Protein AF-A0A816HW05-F1 (afdb_monomer)

Secondary structure (DSSP, 8-state):
-HHHHHHHHHHHHHHHHHHHHHTT----HHHHHHHHHHHHHHHHHHHTT-------SS-GGGHHHIIIIIHHHHHHHHHHHHHHHHHHHHHS-HHHHHHHHHHHHHHHHHHHHHHS-HHHHHHHHHH-

Solvent-accessible surface area (backbone atoms only — not comparable to full-atom values): 7352 Å² total; per-residue (Å²): 115,68,65,62,56,52,48,51,52,51,37,51,52,44,52,51,45,52,53,39,40,76,72,72,42,94,63,71,59,66,58,47,28,52,52,50,51,48,33,37,51,56,19,47,70,69,47,79,81,64,86,85,75,96,72,86,88,69,69,72,30,49,50,48,30,39,69,60,39,51,50,57,48,50,55,50,53,51,52,50,53,53,50,52,51,54,61,46,55,76,80,45,54,71,70,58,47,55,58,49,51,55,50,52,52,54,52,50,52,53,51,39,70,70,44,49,59,77,71,50,53,61,52,48,68,74,72,109

Mean predicted aligned error: 8.17 Å

Structure (mmCIF, N/CA/C/O backbone):
data_AF-A0A816HW05-F1
#
_entry.id   AF-A0A816HW05-F1
#
loop_
_atom_site.group_PDB
_atom_site.id
_atom_site.type_symbol
_atom_site.label_atom_id
_atom_site.label_alt_id
_atom_site.label_comp_id
_atom_site.label_asym_id
_atom_site.label_entity_id
_atom_site.label_seq_id
_atom_site.pdbx_PDB_ins_code
_atom_site.Cartn_x
_atom_site.Cartn_y
_atom_site.Cartn_z
_atom_site.occupancy
_atom_site.B_iso_or_equiv
_atom_site.auth_seq_id
_atom_site.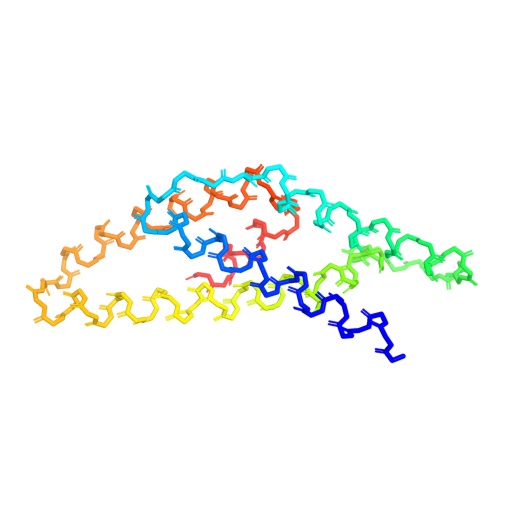auth_comp_id
_atom_site.auth_asym_id
_atom_site.auth_atom_id
_atom_site.pdbx_PDB_model_num
ATOM 1 N N . LYS A 1 1 ? 3.333 -7.225 -26.358 1.00 55.88 1 LYS A N 1
ATOM 2 C CA . LYS A 1 1 ? 2.219 -7.805 -25.563 1.00 55.88 1 LYS A CA 1
ATOM 3 C C . LYS A 1 1 ? 2.742 -8.579 -24.349 1.00 55.88 1 LYS A C 1
ATOM 5 O O . LYS A 1 1 ? 2.205 -8.378 -23.270 1.00 55.88 1 LYS A O 1
ATOM 10 N N . ASP A 1 2 ? 3.838 -9.330 -24.479 1.00 72.88 2 ASP A N 1
ATOM 11 C CA . ASP A 1 2 ? 4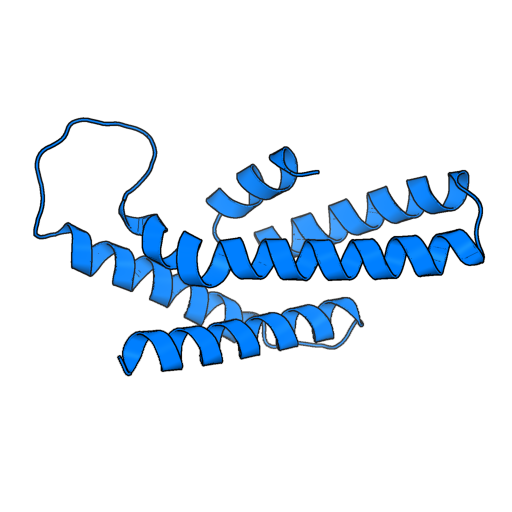.389 -10.149 -23.381 1.00 72.88 2 ASP A CA 1
ATOM 12 C C . ASP A 1 2 ? 4.979 -9.359 -22.207 1.00 72.88 2 ASP A C 1
ATOM 14 O O . ASP A 1 2 ? 4.840 -9.780 -21.062 1.00 72.88 2 ASP A O 1
ATOM 18 N N . PHE A 1 3 ? 5.596 -8.200 -22.465 1.00 73.88 3 PHE A N 1
ATOM 19 C CA . PHE A 1 3 ? 6.145 -7.347 -21.403 1.00 73.88 3 PHE A CA 1
ATOM 20 C C . PHE A 1 3 ? 5.060 -6.867 -20.428 1.00 73.88 3 PHE A C 1
ATOM 22 O O . PHE A 1 3 ? 5.207 -7.036 -19.227 1.00 73.88 3 PHE A O 1
ATOM 29 N N . ILE A 1 4 ? 3.940 -6.350 -20.947 1.00 77.81 4 ILE A N 1
ATOM 30 C CA . ILE A 1 4 ? 2.811 -5.846 -20.143 1.00 77.81 4 ILE A CA 1
ATOM 31 C C . ILE A 1 4 ? 2.214 -6.967 -19.288 1.00 77.81 4 ILE A C 1
ATOM 33 O O . ILE A 1 4 ? 1.951 -6.778 -18.105 1.00 77.81 4 ILE A O 1
ATOM 37 N N . TYR A 1 5 ? 2.037 -8.155 -19.872 1.00 80.25 5 TYR A N 1
ATOM 38 C CA . TYR A 1 5 ? 1.522 -9.310 -19.141 1.00 80.25 5 TYR A CA 1
ATOM 39 C C . TYR A 1 5 ? 2.454 -9.712 -17.989 1.00 80.25 5 TYR A C 1
ATOM 41 O O . TYR A 1 5 ? 1.997 -9.888 -16.863 1.00 80.25 5 TYR A O 1
ATOM 49 N N . LYS A 1 6 ? 3.765 -9.800 -18.248 1.00 82.31 6 LYS A N 1
ATOM 50 C CA . LYS A 1 6 ? 4.765 -10.123 -17.221 1.00 82.31 6 LYS A CA 1
ATOM 51 C C . LYS A 1 6 ? 4.861 -9.038 -16.150 1.00 82.31 6 LYS A C 1
ATOM 53 O O . LYS A 1 6 ? 4.892 -9.378 -14.974 1.00 82.31 6 LYS A O 1
ATOM 58 N N . ALA A 1 7 ? 4.849 -7.763 -16.539 1.00 81.75 7 ALA A N 1
ATOM 59 C CA . ALA A 1 7 ? 4.857 -6.642 -15.607 1.00 81.75 7 ALA A CA 1
ATOM 60 C C . ALA A 1 7 ? 3.654 -6.713 -14.660 1.00 81.75 7 ALA A C 1
ATOM 62 O O . ALA A 1 7 ? 3.839 -6.676 -13.452 1.00 81.75 7 ALA A O 1
ATOM 63 N N . ASN A 1 8 ? 2.450 -6.944 -15.184 1.00 85.81 8 ASN A N 1
ATOM 64 C CA . ASN A 1 8 ? 1.257 -7.088 -14.352 1.00 85.81 8 ASN A CA 1
ATOM 65 C C . ASN A 1 8 ? 1.356 -8.275 -13.381 1.00 85.81 8 ASN A C 1
ATOM 67 O O . ASN A 1 8 ? 0.976 -8.138 -12.225 1.00 85.81 8 ASN A O 1
ATOM 71 N N . GLN A 1 9 ? 1.884 -9.426 -13.811 1.00 88.50 9 GLN A N 1
ATOM 72 C CA . GLN A 1 9 ? 2.073 -10.584 -12.923 1.00 88.50 9 GLN A CA 1
ATOM 73 C C . GLN A 1 9 ? 3.072 -10.295 -11.794 1.00 88.50 9 GLN A C 1
ATOM 75 O O . GLN A 1 9 ? 2.834 -10.664 -10.642 1.00 88.50 9 GLN A O 1
ATOM 80 N N . VAL A 1 10 ? 4.173 -9.610 -12.109 1.00 88.81 10 VAL A N 1
ATOM 81 C CA . VAL A 1 10 ? 5.185 -9.227 -11.119 1.00 88.81 10 VAL A CA 1
ATOM 82 C C . VAL A 1 10 ? 4.603 -8.223 -10.125 1.00 88.81 10 VAL A C 1
ATOM 84 O O . VAL A 1 10 ? 4.697 -8.461 -8.922 1.00 88.81 10 VAL A O 1
ATOM 87 N N . THR A 1 11 ? 3.915 -7.178 -10.597 1.00 89.38 11 THR A N 1
ATOM 88 C CA . THR A 1 11 ? 3.211 -6.228 -9.725 1.00 89.38 11 THR A CA 1
ATOM 89 C C . THR A 1 11 ? 2.211 -6.941 -8.824 1.00 89.38 11 THR A C 1
ATOM 91 O O . THR A 1 11 ? 2.241 -6.736 -7.617 1.00 89.38 11 THR A O 1
ATOM 94 N N . LEU A 1 12 ? 1.365 -7.823 -9.366 1.00 89.44 12 LEU A N 1
ATOM 95 C CA . LEU A 1 12 ? 0.395 -8.584 -8.570 1.00 89.44 12 LEU A CA 1
ATOM 96 C C . LEU A 1 12 ? 1.074 -9.409 -7.470 1.00 89.44 12 LEU A C 1
ATOM 98 O O . LEU A 1 12 ? 0.606 -9.408 -6.334 1.00 89.44 12 LEU A O 1
ATOM 102 N N . THR A 1 13 ? 2.197 -10.057 -7.783 1.00 89.62 13 THR A N 1
ATOM 103 C CA . THR A 1 13 ? 2.981 -10.817 -6.798 1.00 89.62 13 THR A CA 1
ATOM 104 C C . THR A 1 13 ? 3.537 -9.898 -5.705 1.00 89.62 13 THR A C 1
ATOM 106 O O . THR A 1 13 ? 3.474 -10.232 -4.524 1.00 89.62 13 THR A O 1
ATOM 109 N N . CYS A 1 14 ? 4.036 -8.710 -6.065 1.00 89.88 14 CYS A N 1
ATOM 110 C CA . CYS A 1 14 ? 4.466 -7.712 -5.085 1.00 89.88 14 CYS A CA 1
ATOM 111 C C . CYS A 1 14 ? 3.309 -7.254 -4.190 1.00 89.88 14 CYS A C 1
ATOM 113 O O . CYS A 1 14 ? 3.478 -7.214 -2.978 1.00 89.88 14 CYS A O 1
ATOM 115 N N . LEU A 1 15 ? 2.131 -6.970 -4.751 1.00 89.50 15 LEU A N 1
ATOM 116 C CA . LEU A 1 15 ? 0.953 -6.568 -3.974 1.00 89.50 15 LEU A CA 1
ATOM 117 C C . LEU A 1 15 ? 0.502 -7.665 -2.999 1.00 89.50 15 LEU A C 1
ATOM 119 O O . LEU A 1 15 ? 0.129 -7.368 -1.868 1.00 89.50 15 LEU A O 1
ATOM 123 N N . GLN A 1 16 ? 0.589 -8.937 -3.398 1.00 89.62 16 GLN A N 1
ATOM 124 C CA . GLN A 1 16 ? 0.309 -10.066 -2.507 1.00 89.62 16 GLN A CA 1
ATOM 125 C C . GLN A 1 16 ? 1.289 -10.139 -1.332 1.00 89.62 16 GLN A C 1
ATOM 127 O O . GLN A 1 16 ? 0.863 -10.387 -0.208 1.00 89.62 16 GLN A O 1
ATOM 132 N N . LEU A 1 17 ? 2.580 -9.887 -1.570 1.00 88.94 17 LEU A N 1
ATOM 133 C CA . LEU A 1 17 ? 3.572 -9.807 -0.495 1.00 88.94 17 LEU A CA 1
ATOM 134 C C . LEU A 1 17 ? 3.269 -8.632 0.444 1.00 88.94 17 LEU A C 1
ATOM 136 O O . LEU A 1 17 ? 3.318 -8.790 1.655 1.00 88.94 17 LEU A O 1
ATOM 140 N N . ILE A 1 18 ? 2.884 -7.473 -0.084 1.00 88.81 18 ILE A N 1
ATOM 141 C CA . ILE A 1 18 ? 2.503 -6.317 0.745 1.00 88.81 18 ILE A CA 1
ATOM 142 C C . ILE A 1 18 ? 1.285 -6.650 1.625 1.00 88.81 18 ILE A C 1
ATOM 144 O O . ILE A 1 18 ? 1.268 -6.322 2.808 1.00 88.81 18 ILE A O 1
ATOM 148 N N . ASN A 1 19 ? 0.299 -7.375 1.092 1.00 86.94 19 ASN A N 1
ATOM 149 C CA . ASN A 1 19 ? -0.850 -7.839 1.873 1.00 86.94 19 ASN A CA 1
ATOM 150 C C . ASN A 1 19 ? -0.462 -8.831 2.981 1.00 86.94 19 ASN A C 1
ATOM 152 O O . ASN A 1 19 ? -1.010 -8.788 4.079 1.00 86.94 19 ASN A O 1
ATOM 156 N N . ALA A 1 20 ? 0.479 -9.731 2.697 1.00 87.25 20 ALA A N 1
ATOM 157 C CA . ALA A 1 20 ? 1.022 -10.640 3.700 1.00 87.25 20 ALA A CA 1
ATOM 158 C C . ALA A 1 20 ? 1.702 -9.854 4.838 1.00 87.25 20 ALA A C 1
ATOM 160 O O . ALA A 1 20 ? 1.466 -10.120 6.015 1.00 87.25 20 ALA A O 1
ATOM 161 N N . GLU A 1 21 ? 2.452 -8.800 4.507 1.00 86.44 21 GLU A N 1
ATOM 162 C CA . GLU A 1 21 ? 3.050 -7.899 5.499 1.00 86.44 21 GLU A CA 1
ATOM 163 C C . GLU A 1 21 ? 1.995 -7.155 6.333 1.00 86.44 21 GLU A C 1
ATOM 165 O O . GLU A 1 21 ? 2.169 -6.997 7.541 1.00 86.44 21 GLU A O 1
ATOM 170 N N . HIS A 1 22 ? 0.877 -6.731 5.731 1.00 83.44 22 HIS A N 1
ATOM 171 C CA . HIS A 1 22 ? -0.256 -6.134 6.459 1.00 83.44 22 HIS A CA 1
ATOM 172 C C . HIS A 1 22 ? -0.856 -7.095 7.498 1.00 83.44 22 HIS A C 1
ATOM 174 O O . HIS A 1 22 ? -1.359 -6.657 8.531 1.00 83.44 22 HIS A O 1
ATOM 180 N N . GLN A 1 23 ? -0.754 -8.404 7.263 1.00 84.56 23 GLN A N 1
ATOM 181 C CA . GLN A 1 23 ? -1.172 -9.457 8.194 1.00 84.56 23 GLN A CA 1
ATOM 182 C C . GLN A 1 23 ? -0.074 -9.848 9.199 1.00 84.56 23 GLN A C 1
ATOM 184 O O . GLN A 1 23 ? -0.235 -10.814 9.942 1.00 84.56 23 GLN A O 1
ATOM 189 N N . ASN A 1 24 ? 1.003 -9.059 9.290 1.00 83.06 24 ASN A N 1
ATOM 190 C CA . ASN A 1 24 ? 2.186 -9.299 10.123 1.00 83.06 24 ASN A CA 1
ATOM 191 C C . ASN A 1 24 ? 3.000 -10.542 9.718 1.00 83.06 24 ASN A C 1
ATOM 193 O O . ASN A 1 24 ? 3.727 -11.102 10.543 1.00 83.06 24 ASN A O 1
ATOM 197 N N . GLU A 1 25 ? 2.916 -10.980 8.459 1.00 87.69 25 GLU A N 1
ATOM 198 C CA . GLU A 1 25 ? 3.802 -12.022 7.941 1.00 87.69 25 GLU A CA 1
ATOM 199 C C . GLU A 1 25 ? 5.181 -11.447 7.584 1.00 87.69 25 GLU A C 1
ATOM 201 O O . GLU A 1 25 ? 5.314 -10.325 7.091 1.00 87.69 25 GLU A O 1
ATOM 206 N N . MET A 1 26 ? 6.238 -12.234 7.808 1.00 83.81 26 MET A N 1
ATOM 207 C CA . MET A 1 26 ? 7.583 -11.847 7.386 1.00 83.81 26 MET A CA 1
ATOM 208 C C . MET A 1 26 ? 7.731 -12.004 5.876 1.00 83.81 26 MET A C 1
ATOM 210 O O . MET A 1 26 ? 7.707 -13.118 5.353 1.00 83.81 26 MET A O 1
ATOM 214 N N . ILE A 1 27 ? 7.967 -10.890 5.187 1.00 87.38 27 ILE A N 1
ATOM 215 C CA . ILE A 1 27 ? 8.134 -10.870 3.735 1.00 87.38 27 ILE A CA 1
ATOM 216 C C . ILE A 1 27 ? 9.554 -10.510 3.313 1.00 87.38 27 ILE A C 1
ATOM 218 O O . ILE A 1 27 ? 10.305 -9.827 4.010 1.00 87.38 27 ILE A O 1
ATOM 222 N N . ASN A 1 28 ? 9.925 -10.943 2.109 1.00 84.19 28 ASN A N 1
ATOM 223 C CA . ASN A 1 28 ? 11.190 -10.548 1.511 1.00 84.19 28 ASN A CA 1
ATOM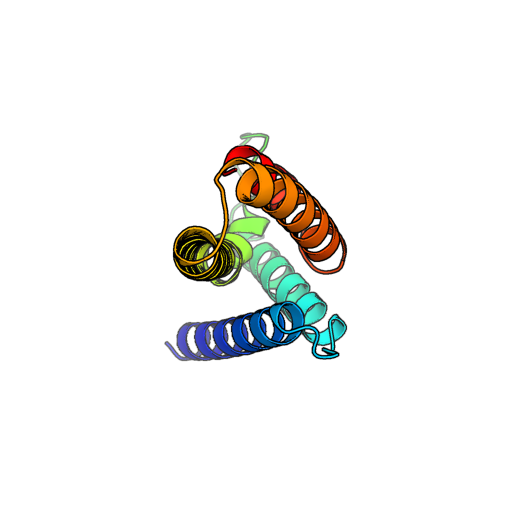 224 C C . ASN A 1 28 ? 11.062 -9.179 0.824 1.00 84.19 28 ASN A C 1
ATOM 226 O O . ASN A 1 28 ? 10.845 -9.090 -0.385 1.00 84.19 28 ASN A O 1
ATOM 230 N N . ILE A 1 29 ? 11.262 -8.107 1.595 1.00 85.50 29 ILE A N 1
ATOM 231 C CA . ILE A 1 29 ? 11.211 -6.720 1.100 1.00 85.50 29 ILE A CA 1
ATOM 232 C C . ILE A 1 29 ? 12.221 -6.431 -0.022 1.00 85.50 29 ILE A C 1
ATOM 234 O O . ILE A 1 29 ? 12.012 -5.529 -0.833 1.00 85.50 29 ILE A O 1
ATOM 238 N N . ARG A 1 30 ? 13.313 -7.209 -0.117 1.00 86.31 30 ARG A N 1
ATOM 239 C CA . ARG A 1 30 ? 14.331 -7.021 -1.165 1.00 86.31 30 ARG A CA 1
ATOM 240 C C . ARG A 1 30 ? 13.777 -7.332 -2.548 1.00 86.31 30 ARG A C 1
ATOM 242 O O . ARG A 1 30 ? 14.209 -6.717 -3.515 1.00 86.31 30 ARG A O 1
ATOM 249 N N . PHE A 1 31 ? 12.824 -8.259 -2.637 1.00 86.81 31 PHE A N 1
ATOM 250 C CA . PHE A 1 31 ? 12.175 -8.588 -3.900 1.00 86.81 31 PHE A CA 1
ATOM 251 C C . PHE A 1 31 ? 11.354 -7.406 -4.423 1.00 86.81 31 PHE A C 1
ATOM 253 O O . PHE A 1 31 ? 11.510 -7.017 -5.577 1.00 86.81 31 PHE A O 1
ATOM 260 N N . ILE A 1 32 ? 10.546 -6.786 -3.557 1.00 88.00 32 ILE A N 1
ATOM 261 C CA . ILE A 1 32 ? 9.738 -5.614 -3.919 1.00 88.00 32 ILE A CA 1
ATOM 262 C C . ILE A 1 32 ? 10.652 -4.467 -4.355 1.00 88.00 32 ILE A C 1
ATOM 264 O O . ILE A 1 32 ? 10.444 -3.883 -5.415 1.00 88.00 32 ILE A O 1
ATOM 268 N N . ARG A 1 33 ? 11.718 -4.206 -3.592 1.00 87.56 33 ARG A N 1
ATOM 269 C CA . ARG A 1 33 ? 12.696 -3.171 -3.930 1.00 87.56 33 ARG A CA 1
ATOM 270 C C . ARG A 1 33 ? 13.352 -3.397 -5.296 1.00 87.56 33 ARG A C 1
ATOM 272 O O . ARG A 1 33 ? 13.412 -2.464 -6.087 1.00 87.56 33 ARG A O 1
ATOM 279 N N . ALA A 1 34 ? 13.785 -4.622 -5.598 1.00 88.06 34 ALA A N 1
ATOM 280 C CA . ALA A 1 34 ? 14.403 -4.947 -6.885 1.00 88.06 34 ALA A CA 1
ATOM 281 C C . ALA A 1 34 ? 13.438 -4.749 -8.069 1.00 88.06 34 ALA A C 1
ATOM 283 O O . ALA A 1 34 ? 13.833 -4.264 -9.126 1.00 88.06 34 ALA A O 1
ATOM 284 N N . VAL A 1 35 ? 12.158 -5.091 -7.889 1.00 88.25 35 VAL A N 1
ATOM 285 C CA . VAL A 1 35 ? 11.114 -4.862 -8.900 1.00 88.25 35 VAL A CA 1
ATOM 286 C C . VAL A 1 35 ? 10.889 -3.366 -9.128 1.00 88.25 35 VAL A C 1
ATOM 288 O O . VAL A 1 35 ? 10.824 -2.918 -10.273 1.00 88.25 35 VAL A O 1
ATOM 291 N N . VAL A 1 36 ? 10.808 -2.585 -8.050 1.00 87.31 36 VAL A N 1
ATOM 292 C CA . VAL A 1 36 ? 10.663 -1.125 -8.114 1.00 87.31 36 VAL A CA 1
ATOM 293 C C . VAL A 1 36 ? 11.856 -0.482 -8.823 1.00 87.31 36 VAL A C 1
ATOM 295 O O . VAL A 1 36 ? 11.655 0.320 -9.734 1.00 87.31 36 VAL A O 1
ATOM 298 N N . GLU A 1 37 ? 13.081 -0.863 -8.459 1.00 86.25 37 GLU A N 1
ATOM 299 C CA . GLU A 1 37 ? 14.314 -0.390 -9.102 1.00 86.25 37 GLU A CA 1
ATOM 300 C C . GLU A 1 37 ? 14.322 -0.738 -10.601 1.00 86.25 37 GLU A C 1
ATOM 302 O O . GLU A 1 37 ? 14.556 0.144 -11.427 1.00 86.25 37 GLU A O 1
ATOM 307 N N . SER A 1 38 ? 13.927 -1.960 -10.977 1.00 86.81 38 SER A N 1
ATOM 308 C CA . SER A 1 38 ? 13.822 -2.373 -12.383 1.00 86.81 38 SER A CA 1
ATOM 309 C C . SER A 1 38 ? 12.817 -1.533 -13.184 1.00 86.81 38 SER A C 1
ATOM 311 O O . SER A 1 38 ? 13.115 -1.130 -14.310 1.00 86.81 38 SER A O 1
ATOM 313 N N . TYR A 1 39 ? 11.644 -1.208 -12.623 1.00 84.75 39 TYR A N 1
ATOM 314 C CA . TYR A 1 39 ? 10.674 -0.338 -13.304 1.00 84.75 39 TYR A CA 1
ATOM 315 C C . TYR A 1 39 ? 11.186 1.089 -13.510 1.00 84.75 39 TYR A C 1
ATOM 317 O O . TYR A 1 39 ? 10.821 1.733 -14.496 1.00 84.75 39 TYR A O 1
ATOM 325 N N . ILE A 1 40 ? 12.021 1.585 -12.597 1.00 82.50 40 ILE A N 1
ATOM 326 C CA . ILE A 1 40 ? 12.655 2.898 -12.715 1.00 82.50 40 ILE A CA 1
ATOM 327 C C . ILE A 1 40 ? 13.750 2.860 -13.792 1.00 82.50 40 ILE A C 1
ATOM 329 O O . ILE A 1 40 ? 13.781 3.744 -14.648 1.00 82.50 40 ILE A O 1
ATOM 333 N N . GLU A 1 41 ? 14.598 1.826 -13.801 1.00 82.25 41 GLU A N 1
ATOM 334 C CA . GLU A 1 41 ? 15.643 1.603 -14.816 1.00 82.25 41 GLU A CA 1
ATOM 335 C C . GLU A 1 41 ? 15.067 1.518 -16.234 1.00 82.25 41 GLU A C 1
ATOM 337 O O . GLU A 1 41 ? 15.505 2.243 -17.129 1.00 82.25 41 GLU A O 1
ATOM 342 N N . LEU A 1 42 ? 14.002 0.738 -16.426 1.00 80.12 42 LEU A N 1
ATOM 343 C CA . LEU A 1 42 ? 13.278 0.654 -17.700 1.00 80.12 42 LEU A CA 1
ATOM 344 C C . LEU A 1 42 ? 12.727 2.016 -18.154 1.00 80.12 42 LEU A C 1
ATOM 346 O O . LEU A 1 42 ? 12.661 2.309 -19.349 1.00 80.12 42 LEU A O 1
ATOM 350 N N . GLY A 1 43 ? 12.336 2.869 -17.205 1.00 71.31 43 GLY A N 1
ATOM 351 C CA . GLY A 1 43 ? 11.886 4.230 -17.483 1.00 71.31 43 GLY A CA 1
ATOM 352 C C . GLY A 1 43 ? 13.005 5.159 -17.968 1.00 71.31 43 GLY A C 1
ATOM 353 O O . GLY A 1 43 ? 12.730 6.117 -18.695 1.00 71.31 43 GLY A O 1
ATOM 354 N N . PHE A 1 44 ? 14.265 4.886 -17.615 1.00 63.41 44 PHE A N 1
ATOM 355 C CA . PHE A 1 44 ? 15.423 5.622 -18.132 1.00 63.41 44 PHE A CA 1
ATOM 356 C C . PHE A 1 44 ? 15.744 5.238 -19.583 1.00 63.41 44 PHE A C 1
ATOM 358 O O . PHE A 1 44 ? 15.984 6.126 -20.402 1.00 63.41 44 PHE A O 1
ATOM 365 N N . GLU A 1 45 ? 15.696 3.949 -19.928 1.00 59.31 45 GLU A N 1
ATOM 366 C CA . GLU A 1 45 ? 16.045 3.451 -21.271 1.00 59.31 45 GLU A CA 1
ATOM 367 C C . GLU A 1 45 ? 15.112 3.967 -22.379 1.00 59.31 45 GLU A C 1
ATOM 369 O O . GLU A 1 45 ? 15.528 4.124 -23.524 1.00 59.31 45 GLU A O 1
ATOM 374 N N . GLN A 1 46 ? 13.853 4.270 -22.053 1.00 57.28 46 GLN A N 1
ATOM 375 C CA . GLN A 1 46 ? 12.882 4.768 -23.031 1.00 57.28 46 GLN A CA 1
ATOM 376 C C . GLN A 1 46 ? 13.032 6.276 -23.322 1.00 57.28 46 GLN A C 1
ATOM 378 O O . GLN A 1 46 ? 12.661 6.730 -24.405 1.00 57.28 46 GLN A O 1
ATOM 383 N N . ASN A 1 47 ? 13.616 7.053 -22.399 1.00 52.09 47 ASN A N 1
ATOM 384 C CA . ASN A 1 47 ? 13.741 8.515 -22.509 1.00 52.09 47 ASN A CA 1
ATOM 385 C C . ASN A 1 47 ? 15.037 8.997 -23.179 1.00 52.09 47 ASN A C 1
ATOM 387 O O . ASN A 1 47 ? 15.100 10.139 -23.630 1.00 52.09 47 ASN A O 1
ATOM 391 N N . SER A 1 48 ? 16.059 8.150 -23.310 1.00 53.34 48 SER A N 1
ATOM 392 C CA . SER A 1 48 ? 17.332 8.493 -23.968 1.00 53.34 48 SER A CA 1
ATOM 393 C C . SER A 1 48 ? 17.217 8.723 -25.485 1.00 53.34 48 SER A C 1
ATOM 395 O O . SER A 1 48 ? 18.180 9.160 -26.112 1.00 53.34 48 SER A O 1
ATOM 397 N N . SER A 1 49 ? 16.038 8.496 -26.077 1.00 53.25 49 SER A N 1
ATOM 398 C CA . SER A 1 49 ? 15.739 8.784 -27.487 1.00 53.25 49 SER A CA 1
ATOM 399 C C . SER A 1 49 ? 15.011 10.118 -27.732 1.00 53.25 49 SER A C 1
ATOM 401 O O . SER A 1 49 ? 14.864 10.513 -28.888 1.00 53.25 49 SER A O 1
ATOM 403 N N . VAL A 1 50 ? 14.589 10.847 -26.685 1.00 53.78 50 VAL A N 1
ATOM 404 C CA . VAL A 1 50 ? 13.850 12.121 -26.814 1.00 53.78 50 VAL A CA 1
ATOM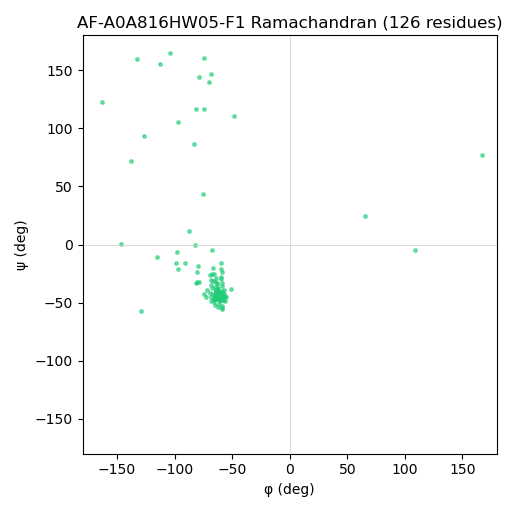 405 C C . VAL A 1 50 ? 14.359 13.148 -25.796 1.00 53.78 50 VAL A C 1
ATOM 407 O O . VAL A 1 50 ? 13.689 13.504 -24.831 1.00 53.78 50 VAL A O 1
ATOM 410 N N . SER A 1 51 ? 15.564 13.662 -26.025 1.00 51.59 51 SER A N 1
ATOM 411 C CA . SER A 1 51 ? 15.985 14.936 -25.434 1.00 51.59 51 SER A CA 1
ATOM 412 C C . SER A 1 51 ? 15.406 16.062 -26.283 1.00 51.59 51 SER A C 1
ATOM 414 O O . SER A 1 51 ? 15.745 16.122 -27.460 1.00 51.59 51 SER A O 1
ATOM 416 N N . ASN A 1 52 ? 14.523 16.897 -25.715 1.00 52.19 52 ASN A N 1
ATOM 417 C CA . ASN A 1 52 ? 14.378 18.348 -25.963 1.00 52.19 52 ASN A CA 1
ATOM 418 C C . ASN A 1 52 ? 13.051 18.879 -25.375 1.00 52.19 52 ASN A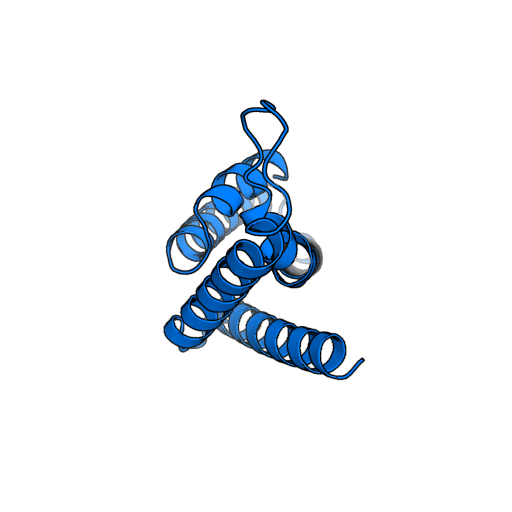 C 1
ATOM 420 O O . ASN A 1 52 ? 12.110 19.151 -26.116 1.00 52.19 52 ASN A O 1
ATOM 424 N N . SER A 1 53 ? 12.973 19.085 -24.058 1.00 49.03 53 SER A N 1
ATOM 425 C CA . SER A 1 53 ? 12.013 20.038 -23.472 1.00 49.03 53 SER A CA 1
ATOM 426 C C . SER A 1 53 ? 12.398 20.386 -22.036 1.00 49.03 53 SER A C 1
ATOM 428 O O . SER A 1 53 ? 12.521 19.511 -21.182 1.00 49.03 53 SER A O 1
ATOM 430 N N . ASN A 1 54 ? 12.583 21.683 -21.793 1.00 51.62 54 ASN A N 1
ATOM 431 C CA . ASN A 1 54 ? 12.995 22.307 -20.534 1.00 51.62 54 ASN A CA 1
ATOM 432 C C . ASN A 1 54 ? 11.865 22.367 -19.483 1.00 51.62 54 ASN A C 1
ATOM 434 O O . ASN A 1 54 ? 11.707 23.394 -18.828 1.00 51.62 54 ASN A O 1
ATOM 438 N N . ASP A 1 55 ? 11.085 21.299 -19.311 1.00 47.44 55 ASP A N 1
ATOM 439 C CA . ASP A 1 55 ? 10.057 21.246 -18.268 1.00 47.44 55 ASP A CA 1
ATOM 440 C C . ASP A 1 55 ? 10.589 20.526 -17.031 1.00 47.44 55 ASP A C 1
ATOM 442 O O . ASP A 1 55 ? 10.776 19.309 -16.966 1.00 47.44 55 ASP A O 1
ATOM 446 N N . GLN A 1 56 ? 10.878 21.345 -16.032 1.00 52.28 56 GLN A N 1
ATOM 447 C CA . GLN A 1 56 ? 11.317 20.943 -14.714 1.00 52.28 56 GLN A CA 1
ATOM 448 C C . GLN A 1 56 ? 10.144 20.273 -13.957 1.00 52.28 56 GLN A C 1
ATOM 450 O O . GLN A 1 56 ? 9.030 20.788 -13.948 1.00 52.28 56 GLN A O 1
ATOM 455 N N . ILE A 1 57 ? 10.453 19.189 -13.224 1.00 45.56 57 ILE A N 1
ATOM 456 C CA . ILE A 1 57 ? 9.775 18.677 -11.999 1.00 45.56 57 ILE A CA 1
ATOM 457 C C . ILE A 1 57 ? 8.945 17.371 -12.101 1.00 45.56 57 ILE A C 1
ATOM 459 O O . ILE A 1 57 ? 8.607 16.795 -11.071 1.00 45.56 57 ILE A O 1
ATOM 463 N N . THR A 1 58 ? 8.742 16.743 -13.262 1.00 48.59 58 THR A N 1
ATOM 464 C CA . THR A 1 58 ? 8.328 15.314 -13.272 1.00 48.59 58 THR A CA 1
ATOM 465 C C . THR A 1 58 ? 9.254 14.502 -14.145 1.00 48.59 58 THR A C 1
ATOM 467 O O . THR A 1 58 ? 9.061 14.429 -15.349 1.00 48.59 58 THR A O 1
ATOM 470 N N . SER A 1 59 ? 10.282 13.908 -13.529 1.00 55.53 59 SER A N 1
ATOM 471 C CA . SER A 1 59 ? 11.252 13.058 -14.218 1.00 55.53 59 SER A CA 1
ATOM 472 C C . SER A 1 59 ? 10.500 12.036 -15.082 1.00 55.53 59 SER A C 1
ATOM 474 O O . SER A 1 59 ? 9.844 11.155 -14.515 1.00 55.53 59 SER A O 1
ATOM 476 N N . PRO A 1 60 ? 10.552 12.133 -16.425 1.00 56.09 60 PRO A N 1
ATOM 477 C CA . PRO A 1 60 ? 9.809 11.245 -17.323 1.00 56.09 60 PRO A CA 1
ATOM 478 C C . PRO A 1 60 ? 10.204 9.772 -17.129 1.00 56.09 60 PRO A C 1
ATOM 480 O O . PRO A 1 60 ? 9.458 8.861 -17.484 1.00 56.09 60 PRO A O 1
ATOM 483 N N . THR A 1 61 ? 11.335 9.543 -16.463 1.00 62.91 61 THR A N 1
ATOM 484 C CA . THR A 1 61 ? 11.802 8.275 -15.914 1.00 62.91 61 THR A CA 1
ATOM 485 C C . THR A 1 61 ? 10.784 7.542 -15.036 1.00 62.91 61 THR A C 1
ATOM 487 O O . THR A 1 61 ? 10.687 6.323 -15.087 1.00 62.91 61 THR A O 1
ATOM 490 N N . LEU A 1 62 ? 9.999 8.246 -14.217 1.00 74.12 62 LEU A N 1
ATOM 491 C CA . LEU A 1 62 ? 9.133 7.602 -13.220 1.00 74.12 62 LEU A CA 1
ATOM 492 C C . LEU A 1 62 ? 7.800 7.110 -13.798 1.00 74.12 62 LEU A C 1
ATOM 494 O O . LEU A 1 62 ? 6.988 6.568 -13.054 1.00 74.12 62 LEU A O 1
ATOM 498 N N . LYS A 1 63 ? 7.544 7.297 -15.098 1.00 80.94 63 LYS A N 1
ATOM 499 C CA . LYS A 1 63 ? 6.246 6.980 -15.707 1.00 80.94 63 LYS A CA 1
ATOM 500 C C . LYS A 1 63 ? 5.912 5.486 -15.652 1.00 80.94 63 LYS A C 1
ATOM 502 O O . LYS A 1 63 ? 4.803 5.131 -15.278 1.00 80.94 63 LYS A O 1
ATOM 507 N N . ILE A 1 64 ? 6.877 4.614 -15.954 1.00 82.62 64 ILE A N 1
ATOM 508 C CA . ILE A 1 64 ? 6.663 3.156 -15.917 1.00 82.62 64 ILE A CA 1
ATOM 509 C C . ILE A 1 64 ? 6.392 2.690 -14.486 1.00 82.62 64 ILE A C 1
ATOM 511 O O . ILE A 1 64 ? 5.416 1.986 -14.244 1.00 82.62 64 ILE A O 1
ATOM 515 N N . TYR A 1 65 ? 7.207 3.139 -13.531 1.00 85.88 65 TYR A N 1
ATOM 516 C CA . TYR A 1 65 ? 6.977 2.885 -12.110 1.00 85.88 65 TYR A CA 1
ATOM 517 C C . TYR A 1 65 ? 5.582 3.348 -11.659 1.00 85.88 65 TYR A C 1
ATOM 519 O O . TYR A 1 65 ? 4.864 2.606 -10.991 1.00 85.88 65 TYR A O 1
ATOM 527 N N . LYS A 1 66 ? 5.169 4.549 -12.077 1.00 84.62 66 LYS A N 1
ATOM 528 C CA . LYS A 1 66 ? 3.854 5.114 -11.766 1.00 84.62 66 LYS A CA 1
ATOM 529 C C . LYS A 1 66 ? 2.709 4.238 -12.260 1.00 84.62 66 LYS A C 1
ATOM 531 O O . LYS A 1 66 ? 1.851 3.840 -11.475 1.00 84.62 66 LYS A O 1
ATOM 536 N N . ASP A 1 67 ? 2.727 3.928 -13.550 1.00 84.94 67 ASP A N 1
ATOM 537 C CA . ASP A 1 67 ? 1.620 3.256 -14.227 1.00 84.94 67 ASP A CA 1
ATOM 538 C C . ASP A 1 67 ? 1.509 1.778 -13.823 1.00 84.94 67 ASP A C 1
ATOM 540 O O . ASP A 1 67 ? 0.405 1.265 -13.648 1.00 84.94 67 ASP A O 1
ATOM 544 N N . TYR A 1 68 ? 2.644 1.091 -13.655 1.00 85.38 68 TYR A N 1
ATOM 545 C CA . TYR A 1 68 ? 2.671 -0.356 -13.430 1.00 85.38 68 TYR A CA 1
ATOM 546 C C . TYR A 1 68 ? 2.831 -0.767 -11.972 1.00 85.38 68 TYR A C 1
ATOM 548 O O . TYR A 1 68 ? 2.573 -1.929 -11.668 1.00 85.38 68 TYR A O 1
ATOM 556 N N . PHE A 1 69 ? 3.239 0.131 -11.074 1.00 87.62 69 PHE A N 1
ATOM 557 C CA . PHE A 1 69 ? 3.451 -0.209 -9.669 1.00 87.62 69 PHE A CA 1
ATOM 558 C C . PHE A 1 69 ? 2.736 0.748 -8.713 1.00 87.62 69 PHE A C 1
ATOM 560 O O . PHE A 1 69 ? 1.905 0.299 -7.930 1.00 87.62 69 PHE A O 1
ATOM 567 N N . GLU A 1 70 ? 2.999 2.055 -8.787 1.00 87.50 70 GLU A N 1
ATOM 568 C CA . GLU A 1 70 ? 2.484 3.028 -7.810 1.00 87.50 70 GLU A CA 1
ATOM 569 C C . GLU A 1 70 ? 0.952 3.139 -7.831 1.00 87.50 70 GLU A C 1
ATOM 571 O O . GLU A 1 70 ? 0.313 3.135 -6.779 1.00 87.50 70 GLU A O 1
ATOM 576 N N . VAL A 1 71 ? 0.341 3.207 -9.017 1.00 88.38 71 VAL A N 1
ATOM 577 C CA . VAL A 1 71 ? -1.122 3.273 -9.147 1.00 88.38 71 VAL A CA 1
ATOM 578 C C . VAL A 1 71 ? -1.794 1.989 -8.633 1.00 88.38 71 VAL A C 1
ATOM 580 O O . VAL A 1 71 ? -2.671 2.111 -7.773 1.00 88.38 71 VAL A O 1
ATOM 583 N N . PRO A 1 72 ? -1.392 0.776 -9.070 1.00 88.75 72 PRO A N 1
ATOM 584 C CA . PRO A 1 72 ? -1.910 -0.469 -8.501 1.00 88.75 72 PRO A CA 1
ATOM 585 C C . PRO A 1 72 ? -1.696 -0.589 -6.989 1.00 88.75 72 PRO A C 1
ATOM 587 O O . PRO A 1 72 ? -2.596 -1.038 -6.284 1.00 88.75 72 PRO A O 1
ATOM 590 N N . PHE A 1 73 ? -0.537 -0.153 -6.486 1.00 88.81 73 PHE A N 1
ATOM 591 C CA . PHE A 1 73 ? -0.229 -0.121 -5.058 1.00 88.81 73 PHE A CA 1
ATOM 592 C C . PHE A 1 73 ? -1.235 0.733 -4.288 1.00 88.81 73 PHE A C 1
ATOM 594 O O . PHE A 1 73 ? -1.879 0.226 -3.375 1.00 88.81 73 PHE A O 1
ATOM 601 N N . PHE A 1 74 ? -1.459 1.984 -4.698 1.00 87.75 74 PHE A N 1
ATOM 602 C CA . PHE A 1 74 ? -2.425 2.849 -4.018 1.00 87.75 74 PHE A CA 1
ATOM 603 C C . PHE A 1 74 ? -3.848 2.295 -4.057 1.00 87.75 74 PHE A C 1
ATOM 605 O O . PHE A 1 74 ? -4.539 2.343 -3.044 1.00 87.75 74 PHE A O 1
ATOM 612 N N . GLN A 1 75 ? -4.287 1.755 -5.198 1.00 89.38 75 GLN A N 1
ATOM 613 C CA . GLN A 1 75 ? -5.616 1.146 -5.313 1.00 89.38 75 GLN A CA 1
ATOM 614 C C . GLN A 1 75 ? -5.783 -0.034 -4.353 1.00 89.38 75 GLN A C 1
ATOM 616 O O . GLN A 1 75 ? -6.825 -0.179 -3.713 1.00 89.38 75 GLN A O 1
ATOM 621 N N . TYR A 1 76 ? -4.746 -0.862 -4.243 1.00 87.62 76 TYR A N 1
ATOM 622 C CA . TYR A 1 76 ? -4.745 -2.021 -3.366 1.00 87.62 76 TYR A CA 1
ATOM 623 C C . TYR A 1 76 ? -4.736 -1.617 -1.884 1.00 87.62 76 TYR A C 1
ATOM 625 O O . TYR A 1 76 ? -5.583 -2.080 -1.120 1.00 87.62 76 TYR A O 1
ATOM 633 N N . THR A 1 77 ? -3.847 -0.699 -1.494 1.00 87.44 77 THR A N 1
ATOM 634 C CA . THR A 1 77 ? -3.754 -0.156 -0.129 1.00 87.44 77 THR A CA 1
ATOM 635 C C . THR A 1 77 ? -5.050 0.544 0.293 1.00 87.44 77 THR A C 1
ATOM 637 O O . THR A 1 77 ? -5.540 0.323 1.401 1.00 87.44 77 THR A O 1
ATOM 640 N N . GLU A 1 78 ? -5.665 1.339 -0.589 1.00 88.25 78 GLU A N 1
ATOM 641 C CA . GLU A 1 78 ? -6.958 1.985 -0.324 1.00 88.25 78 GLU A CA 1
ATOM 642 C C . GLU A 1 78 ? -8.056 0.945 -0.067 1.00 88.25 78 GLU A C 1
ATOM 644 O O . GLU A 1 78 ? -8.828 1.063 0.887 1.00 88.25 78 GLU A O 1
ATOM 649 N N . GLN A 1 79 ? -8.122 -0.102 -0.894 1.00 89.81 79 GLN A N 1
ATOM 650 C CA . GLN A 1 79 ? -9.108 -1.164 -0.726 1.00 89.81 79 GLN A CA 1
ATOM 651 C C . GLN A 1 79 ? -8.909 -1.931 0.587 1.00 89.81 79 GLN A C 1
ATOM 653 O O . GLN A 1 79 ? -9.903 -2.223 1.259 1.00 89.81 79 GLN A O 1
ATOM 658 N N . PHE A 1 80 ? -7.659 -2.222 0.959 1.00 88.62 80 PHE A N 1
ATOM 659 C CA . PHE A 1 80 ? -7.318 -2.874 2.222 1.00 88.62 80 PHE A CA 1
ATOM 660 C C . PHE A 1 80 ? -7.807 -2.052 3.418 1.00 88.62 80 PHE A C 1
ATOM 662 O O . PHE A 1 80 ? -8.614 -2.539 4.211 1.00 88.62 80 PHE A O 1
ATOM 669 N N . TYR A 1 81 ? -7.409 -0.779 3.510 1.00 88.69 81 TYR A N 1
ATOM 670 C CA . TYR A 1 81 ? -7.791 0.060 4.646 1.00 88.69 81 TYR A CA 1
ATOM 671 C C . TYR A 1 81 ? -9.281 0.389 4.667 1.00 88.69 81 TYR A C 1
ATOM 673 O O . TYR A 1 81 ? -9.855 0.496 5.745 1.00 88.69 81 TYR A O 1
ATOM 681 N N . ARG A 1 82 ? -9.954 0.478 3.513 1.00 90.38 82 ARG A N 1
ATOM 682 C CA . ARG A 1 82 ? -11.417 0.629 3.471 1.00 90.38 82 ARG A CA 1
ATOM 683 C C . ARG A 1 82 ? -12.132 -0.590 4.054 1.00 90.38 82 ARG A C 1
ATOM 685 O O . ARG A 1 82 ? -13.117 -0.432 4.779 1.00 90.38 82 ARG A O 1
ATOM 692 N N . TYR A 1 83 ? -11.655 -1.791 3.732 1.00 90.62 83 TYR A N 1
ATOM 693 C CA . TYR A 1 83 ? -12.188 -3.034 4.284 1.00 90.62 83 TYR A CA 1
ATOM 694 C C . TYR A 1 83 ? -11.921 -3.130 5.790 1.00 90.62 83 TYR A C 1
ATOM 696 O O . TYR A 1 83 ? -12.859 -3.334 6.561 1.00 90.62 83 TYR A O 1
ATOM 704 N N . GLU A 1 84 ? -10.682 -2.889 6.222 1.00 90.00 84 GLU A N 1
ATOM 705 C CA . GLU A 1 84 ? -10.322 -2.923 7.641 1.00 90.00 84 GLU A CA 1
ATOM 706 C C . GLU A 1 84 ? -11.053 -1.858 8.463 1.00 90.00 84 GLU A C 1
ATOM 708 O O . GLU A 1 84 ? -11.597 -2.157 9.523 1.00 90.00 84 GLU A O 1
ATOM 713 N N . ALA A 1 85 ? -11.162 -0.627 7.959 1.00 90.81 85 ALA A N 1
ATOM 714 C CA . ALA A 1 85 ? -11.923 0.435 8.611 1.00 90.81 85 ALA A CA 1
ATOM 715 C C . ALA A 1 85 ? -13.391 0.038 8.809 1.00 90.81 85 ALA A C 1
ATOM 717 O O . ALA A 1 85 ? -13.933 0.206 9.902 1.00 90.81 85 ALA A O 1
ATOM 718 N N . SER A 1 86 ? -14.018 -0.529 7.773 1.00 91.94 86 SER A N 1
ATOM 719 C CA . SER A 1 86 ? -15.411 -0.982 7.833 1.00 91.94 86 SER A CA 1
ATOM 720 C C . SER A 1 86 ? -15.586 -2.098 8.866 1.00 91.94 86 SER A C 1
ATOM 722 O O . SER A 1 86 ? -16.472 -2.013 9.711 1.00 91.94 86 SER A O 1
ATOM 724 N N . ASN A 1 87 ? -14.707 -3.103 8.863 1.00 91.69 87 ASN A N 1
ATOM 725 C CA . ASN A 1 87 ? -14.740 -4.200 9.834 1.00 91.69 87 ASN A CA 1
ATOM 726 C C . ASN A 1 87 ? -14.493 -3.733 11.273 1.00 91.69 87 ASN A C 1
ATOM 728 O O . ASN A 1 87 ? -15.135 -4.217 12.211 1.00 91.69 87 ASN A O 1
ATOM 732 N N . PHE A 1 88 ? -13.573 -2.787 11.456 1.00 91.44 88 PHE A N 1
ATOM 733 C CA . PHE A 1 88 ? -13.235 -2.254 12.766 1.00 91.44 88 PHE A CA 1
ATOM 734 C C . PHE A 1 88 ? -14.386 -1.430 13.349 1.00 91.44 88 PHE A C 1
ATOM 736 O O . PHE A 1 88 ? -14.751 -1.634 14.507 1.00 91.44 88 PHE A O 1
ATOM 743 N N . LEU A 1 89 ? -15.007 -0.559 12.549 1.00 92.81 89 LEU A N 1
ATOM 744 C CA . LEU A 1 89 ? -16.116 0.301 12.981 1.00 92.81 89 LEU A CA 1
ATOM 745 C C . LEU A 1 89 ? -17.400 -0.466 13.325 1.00 92.81 89 LEU A C 1
ATOM 747 O O . LEU A 1 89 ? -18.226 0.058 14.065 1.00 92.81 89 LEU A O 1
ATOM 751 N N . ILE A 1 90 ? -17.570 -1.704 12.846 1.00 93.69 90 ILE A N 1
ATOM 752 C CA . ILE A 1 90 ? -18.692 -2.565 13.264 1.00 93.69 90 ILE A CA 1
ATOM 753 C C . ILE A 1 90 ? -18.615 -2.890 14.765 1.00 93.69 90 ILE A C 1
ATOM 755 O O . ILE A 1 90 ? -19.647 -3.031 15.417 1.00 93.69 90 ILE A O 1
ATOM 759 N N . HIS A 1 91 ? -17.403 -3.002 15.315 1.00 91.81 91 HIS A N 1
ATOM 760 C CA . HIS A 1 91 ? -17.173 -3.525 16.665 1.00 91.81 91 HIS A CA 1
ATOM 761 C C . HIS A 1 91 ? -16.595 -2.493 17.643 1.00 91.81 91 HIS A C 1
ATOM 763 O O . HIS A 1 91 ? -16.532 -2.770 18.837 1.00 91.81 91 HIS A O 1
ATOM 769 N N . ASN A 1 92 ? -16.154 -1.329 17.158 1.00 92.19 92 ASN A N 1
ATOM 770 C CA . ASN A 1 92 ? -15.398 -0.348 17.938 1.00 92.19 92 ASN A CA 1
ATOM 771 C C . ASN A 1 92 ? -15.961 1.064 17.759 1.00 92.19 92 ASN A C 1
ATOM 773 O O . ASN A 1 92 ? -16.632 1.379 16.776 1.00 92.19 92 ASN A O 1
ATOM 777 N N . SER A 1 93 ? -15.653 1.940 18.711 1.00 93.38 93 SER A N 1
ATOM 778 C CA . SER A 1 93 ? -16.067 3.339 18.673 1.00 93.38 93 SER A CA 1
ATOM 779 C C . SER A 1 93 ? -15.260 4.167 17.666 1.00 93.38 93 SER A C 1
ATOM 781 O O . SER A 1 93 ? -14.126 3.847 17.307 1.00 93.38 93 SER A O 1
ATOM 783 N N . ILE A 1 94 ? -15.820 5.314 17.267 1.00 90.38 94 ILE A N 1
ATOM 784 C CA . ILE A 1 94 ? -15.130 6.288 16.404 1.00 90.38 94 ILE A CA 1
ATOM 785 C C . ILE A 1 94 ? -13.824 6.776 17.055 1.00 90.38 94 ILE A C 1
ATOM 787 O O . ILE A 1 94 ? -12.833 6.990 16.364 1.00 90.38 94 ILE A O 1
ATOM 791 N N . SER A 1 95 ? -13.799 6.922 18.384 1.00 92.88 95 SER A N 1
ATOM 792 C CA . SER A 1 95 ? -12.599 7.358 19.110 1.00 92.88 95 SER A CA 1
ATOM 793 C C . SER A 1 95 ? -11.455 6.349 18.963 1.00 92.88 95 SER A C 1
ATOM 795 O O . SER A 1 95 ? -10.333 6.715 18.613 1.00 92.88 95 SER A O 1
ATOM 797 N N . GLU A 1 96 ? -11.749 5.057 19.138 1.00 91.06 96 GLU A N 1
ATOM 798 C CA . GLU A 1 96 ? -10.777 3.975 18.934 1.00 91.06 96 GLU A CA 1
ATOM 799 C C . GLU A 1 96 ? -10.332 3.882 17.474 1.00 91.06 96 GLU A C 1
ATOM 801 O O . GLU A 1 96 ? -9.156 3.640 17.200 1.00 91.06 96 GLU A O 1
ATOM 806 N N . TYR A 1 97 ? -11.249 4.125 16.534 1.00 91.88 97 TYR A N 1
ATOM 807 C CA . TYR A 1 97 ? -10.937 4.160 15.110 1.00 91.88 97 TYR A CA 1
ATOM 808 C C . TYR A 1 97 ? -9.913 5.249 14.779 1.00 91.88 97 TYR A C 1
ATOM 810 O O . TYR A 1 97 ? -8.923 4.958 14.115 1.00 91.88 97 TYR A O 1
ATOM 818 N N . LEU A 1 98 ? -10.079 6.472 15.289 1.00 91.38 98 LEU A N 1
ATOM 819 C CA . LEU A 1 98 ? -9.130 7.564 15.038 1.00 91.38 98 LEU A CA 1
ATOM 820 C C . LEU A 1 98 ? -7.727 7.254 15.579 1.00 91.38 98 LEU A C 1
ATOM 822 O O . LEU A 1 98 ? -6.731 7.511 14.901 1.00 91.38 98 LEU A O 1
ATOM 826 N N . ILE A 1 99 ? -7.640 6.641 16.764 1.00 92.31 99 ILE A N 1
ATOM 827 C CA . ILE A 1 99 ? -6.361 6.190 17.335 1.00 92.31 99 ILE A CA 1
ATOM 828 C C . ILE A 1 99 ? -5.724 5.120 16.439 1.00 92.31 99 ILE A C 1
ATOM 830 O O . ILE A 1 99 ? -4.513 5.137 16.211 1.00 92.31 99 ILE A O 1
ATOM 834 N N . LYS A 1 100 ? -6.529 4.192 15.912 1.00 89.88 100 LYS A N 1
ATOM 835 C CA . LYS A 1 100 ? -6.053 3.109 15.048 1.00 89.88 100 LYS A CA 1
ATOM 836 C C . LYS A 1 100 ? -5.588 3.612 13.681 1.00 89.88 100 LYS A C 1
ATOM 838 O O . LYS A 1 100 ? -4.526 3.199 13.229 1.00 89.88 100 LYS A O 1
ATOM 843 N N . VAL A 1 101 ? -6.313 4.551 13.075 1.00 90.12 101 VAL A N 1
ATOM 844 C CA . VAL A 1 101 ? -5.931 5.189 11.805 1.00 90.12 101 VAL A CA 1
ATOM 845 C C . VAL A 1 101 ? -4.579 5.883 11.918 1.00 90.12 101 VAL A C 1
ATOM 847 O O . VAL A 1 101 ? -3.754 5.722 11.027 1.00 90.12 101 VAL A O 1
ATOM 850 N N . SER A 1 102 ? -4.311 6.593 13.019 1.00 88.56 102 SER A N 1
ATOM 851 C CA . SER A 1 102 ? -2.999 7.224 13.223 1.00 88.56 102 SER A CA 1
ATOM 852 C C . SER A 1 102 ? -1.863 6.202 13.151 1.00 88.56 102 SER A C 1
ATOM 854 O O . SER A 1 102 ? -0.870 6.441 12.473 1.00 88.56 102 SER A O 1
ATOM 856 N N . ARG A 1 103 ? -2.032 5.037 13.790 1.00 89.50 103 ARG A N 1
ATOM 857 C CA . ARG A 1 103 ? -1.033 3.959 13.749 1.00 89.50 103 ARG A CA 1
ATOM 858 C C . ARG A 1 103 ? -0.885 3.365 12.353 1.00 89.50 103 ARG A C 1
ATOM 860 O O . ARG A 1 103 ? 0.235 3.162 11.907 1.00 89.50 103 ARG A O 1
ATOM 867 N N . TRP A 1 104 ? -1.994 3.138 11.652 1.00 89.31 104 TRP A N 1
ATOM 868 C CA . TRP A 1 104 ? -1.967 2.648 10.273 1.00 89.31 104 TRP A CA 1
ATOM 869 C C . TRP A 1 104 ? -1.212 3.586 9.331 1.00 89.31 104 TRP A C 1
ATOM 871 O O . TRP A 1 104 ? -0.462 3.114 8.482 1.00 89.31 104 TRP A O 1
ATOM 881 N N . ILE A 1 105 ? -1.374 4.901 9.493 1.00 88.19 105 ILE A N 1
ATOM 882 C CA . ILE A 1 105 ? -0.638 5.895 8.705 1.00 88.19 105 ILE A CA 1
ATOM 883 C C . ILE A 1 105 ? 0.863 5.815 9.002 1.00 88.19 105 ILE A C 1
ATOM 885 O O . ILE A 1 105 ? 1.660 5.806 8.066 1.00 88.19 105 ILE A O 1
ATOM 889 N N . ASP A 1 106 ? 1.253 5.717 10.274 1.00 88.44 106 ASP A N 1
ATOM 890 C CA . ASP A 1 106 ? 2.662 5.599 10.667 1.00 88.44 106 ASP A CA 1
ATOM 891 C C . ASP A 1 106 ? 3.302 4.303 10.130 1.00 88.44 106 ASP A C 1
ATOM 893 O O . ASP A 1 106 ? 4.416 4.322 9.601 1.00 88.44 106 ASP A O 1
ATOM 897 N N . GLU A 1 107 ? 2.580 3.183 10.209 1.00 87.38 107 GLU A N 1
ATOM 898 C CA . GLU A 1 107 ? 2.996 1.886 9.664 1.00 87.38 107 GLU A CA 1
ATOM 899 C C . GLU A 1 107 ? 3.165 1.940 8.140 1.00 87.38 107 GLU A C 1
ATOM 901 O O . GLU A 1 107 ? 4.185 1.494 7.610 1.00 87.38 107 GLU A O 1
ATOM 906 N N . GLU A 1 108 ? 2.200 2.523 7.424 1.00 87.62 108 GLU A N 1
ATOM 907 C CA . GLU A 1 108 ? 2.264 2.647 5.968 1.00 87.62 108 GLU A CA 1
ATOM 908 C C . GLU A 1 108 ? 3.383 3.607 5.537 1.00 87.62 108 GLU A C 1
ATOM 910 O O . GLU A 1 108 ? 4.105 3.328 4.581 1.00 87.62 108 GLU A O 1
ATOM 915 N N . LEU A 1 109 ? 3.616 4.698 6.273 1.00 85.44 109 LEU A N 1
ATOM 916 C CA . LEU A 1 109 ? 4.751 5.591 6.028 1.00 85.44 109 LEU A CA 1
ATOM 917 C C . LEU A 1 109 ? 6.087 4.862 6.187 1.00 85.44 109 LEU A C 1
ATOM 919 O O . LEU A 1 109 ? 6.957 4.995 5.321 1.00 85.44 109 LEU A O 1
ATOM 923 N N . HIS A 1 110 ? 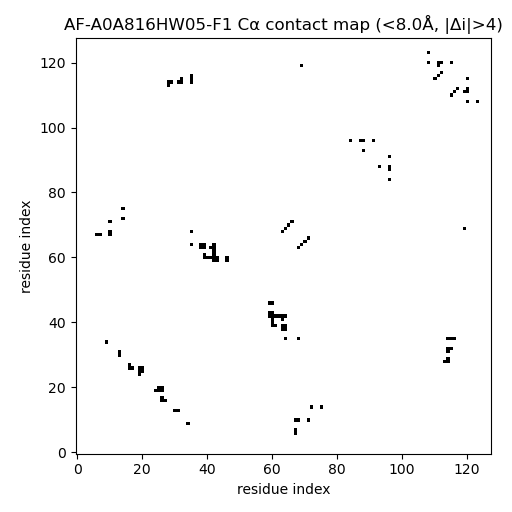6.247 4.066 7.248 1.00 86.38 110 HIS A N 1
ATOM 924 C CA . HIS A 1 110 ? 7.446 3.251 7.436 1.00 86.38 110 HIS A CA 1
ATOM 925 C C . HIS A 1 110 ? 7.619 2.260 6.275 1.00 86.38 110 HIS A C 1
ATOM 927 O O . HIS A 1 110 ? 8.725 2.098 5.745 1.00 86.38 110 HIS A O 1
ATOM 933 N N . ARG A 1 111 ? 6.536 1.624 5.833 1.00 85.31 111 ARG A N 1
ATOM 934 C CA . ARG A 1 111 ? 6.532 0.662 4.730 1.00 85.31 111 ARG A CA 1
ATOM 935 C C . ARG A 1 111 ? 6.989 1.293 3.413 1.00 85.31 111 ARG A C 1
ATOM 937 O O . ARG A 1 111 ? 7.945 0.815 2.800 1.00 85.31 111 ARG A O 1
ATOM 944 N N . VAL A 1 112 ? 6.398 2.429 3.034 1.00 86.06 112 VAL A N 1
ATOM 945 C CA . VAL A 1 112 ? 6.786 3.185 1.831 1.00 86.06 112 VAL A CA 1
ATOM 946 C C . VAL A 1 112 ? 8.258 3.601 1.885 1.00 86.06 112 VAL A C 1
ATOM 948 O O . VAL A 1 112 ? 8.967 3.459 0.892 1.00 86.06 112 VAL A O 1
ATOM 951 N N . GLN A 1 113 ? 8.757 4.049 3.038 1.00 83.62 113 GLN A N 1
ATOM 952 C CA . GLN A 1 113 ? 10.171 4.413 3.197 1.00 83.62 113 GLN A CA 1
ATOM 953 C C . GLN A 1 113 ? 11.133 3.224 3.064 1.00 83.62 113 GLN A C 1
ATOM 955 O O . GLN A 1 113 ? 12.299 3.415 2.723 1.00 83.62 113 GLN A O 1
ATOM 960 N N . SER A 1 114 ? 10.667 2.005 3.340 1.00 82.38 114 SER A N 1
ATOM 961 C CA . SER A 1 114 ? 11.532 0.826 3.425 1.00 82.38 114 SER A CA 1
ATOM 962 C C . SER A 1 114 ? 11.868 0.232 2.060 1.00 82.38 114 SER A C 1
ATOM 964 O O . SER A 1 114 ? 12.965 -0.302 1.876 1.00 82.38 114 SER A O 1
ATOM 966 N N . TYR A 1 115 ? 10.943 0.304 1.100 1.00 80.50 115 TYR A N 1
ATOM 967 C CA . TYR A 1 115 ? 11.131 -0.343 -0.201 1.00 80.50 115 TYR A CA 1
ATOM 968 C C . TYR A 1 115 ? 10.516 0.377 -1.410 1.00 80.50 115 TYR A C 1
ATOM 970 O O . TYR A 1 115 ? 10.680 -0.122 -2.524 1.00 80.50 115 TYR A O 1
ATOM 978 N N . LEU A 1 116 ? 9.854 1.530 -1.244 1.00 81.81 116 LEU A N 1
ATOM 979 C CA . LEU A 1 116 ? 9.334 2.323 -2.366 1.00 81.81 116 LEU A CA 1
ATOM 980 C C . LEU A 1 116 ? 10.184 3.560 -2.651 1.00 81.81 116 LEU A C 1
ATOM 982 O O . LEU A 1 116 ? 11.016 3.993 -1.854 1.00 81.81 116 LEU A O 1
ATOM 986 N N . HIS A 1 117 ? 9.963 4.144 -3.827 1.00 79.25 117 HIS A N 1
ATOM 987 C CA . HIS A 1 117 ? 10.651 5.360 -4.233 1.00 79.25 117 HIS A CA 1
ATOM 988 C C . HIS A 1 117 ? 10.197 6.565 -3.389 1.00 79.25 117 HIS A C 1
ATOM 990 O O . HIS A 1 117 ? 9.021 6.698 -3.051 1.00 79.25 117 HIS A O 1
ATOM 996 N N . SER A 1 118 ? 11.101 7.512 -3.119 1.00 74.94 118 SER A N 1
ATOM 99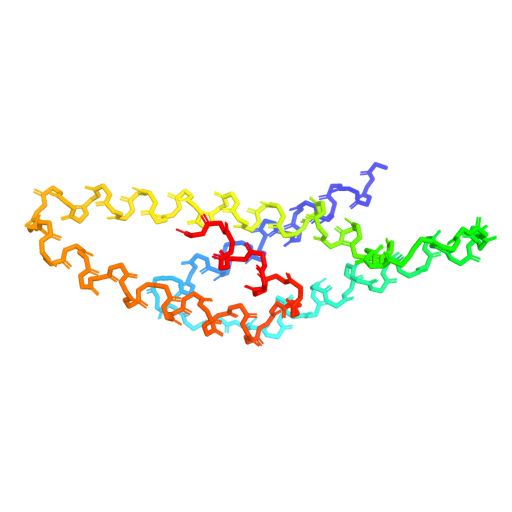7 C CA . SER A 1 118 ? 10.818 8.720 -2.320 1.00 74.94 118 SER A CA 1
ATOM 998 C C . SER A 1 118 ? 9.715 9.619 -2.901 1.00 74.94 118 SER A C 1
ATOM 1000 O O . SER A 1 118 ? 9.093 10.395 -2.186 1.00 74.94 118 SER A O 1
ATOM 1002 N N . ALA A 1 119 ? 9.425 9.499 -4.198 1.00 71.00 119 ALA A N 1
ATOM 1003 C CA . ALA A 1 119 ? 8.289 10.178 -4.829 1.00 71.00 119 ALA A CA 1
ATOM 1004 C C . ALA A 1 119 ? 6.923 9.651 -4.337 1.00 71.00 119 ALA A C 1
ATOM 1006 O O . ALA A 1 119 ? 5.926 10.378 -4.368 1.00 71.00 119 ALA A O 1
ATOM 1007 N N . THR A 1 120 ? 6.878 8.404 -3.866 1.00 75.44 120 THR A N 1
ATOM 1008 C CA . THR A 1 120 ? 5.654 7.744 -3.404 1.00 75.44 120 THR A CA 1
ATOM 1009 C C . THR A 1 120 ? 5.281 8.149 -1.990 1.00 75.44 120 THR A C 1
ATOM 1011 O O . THR A 1 120 ? 4.097 8.309 -1.713 1.00 75.44 120 THR A O 1
ATOM 1014 N N . SER A 1 121 ? 6.251 8.448 -1.119 1.00 71.06 121 SER A N 1
ATOM 1015 C CA . SER A 1 121 ? 5.956 8.988 0.217 1.00 71.06 121 SER A CA 1
ATOM 1016 C C . SER A 1 121 ? 5.292 10.365 0.144 1.00 71.06 121 SER A C 1
ATOM 1018 O O . SER A 1 121 ? 4.303 10.609 0.833 1.00 71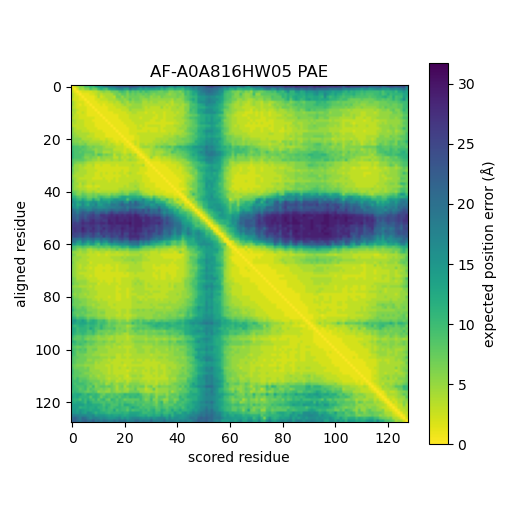.06 121 SER A O 1
ATOM 1020 N N . ALA A 1 122 ? 5.756 11.235 -0.758 1.00 67.44 122 ALA A N 1
ATOM 1021 C CA . ALA A 1 122 ? 5.124 12.531 -1.008 1.00 67.44 122 ALA A CA 1
ATOM 1022 C C . ALA A 1 122 ? 3.692 12.394 -1.564 1.00 67.44 122 ALA A C 1
ATOM 1024 O O . ALA A 1 122 ? 2.820 13.207 -1.254 1.00 67.44 122 ALA A O 1
ATOM 1025 N N . SER A 1 123 ? 3.441 11.361 -2.374 1.00 71.81 123 SER A N 1
ATOM 1026 C CA . SER A 1 123 ? 2.124 11.097 -2.965 1.00 71.81 123 SER A CA 1
ATOM 1027 C C . SER A 1 123 ? 1.151 10.442 -1.981 1.00 71.81 123 SER A C 1
ATOM 1029 O O . SER A 1 123 ? -0.042 10.733 -2.049 1.00 71.81 123 SER A O 1
ATOM 1031 N N . LEU A 1 124 ? 1.650 9.617 -1.052 1.00 72.06 124 LEU A N 1
ATOM 1032 C CA . LEU A 1 124 ? 0.861 8.998 0.015 1.00 72.06 124 LEU A CA 1
ATOM 1033 C C . LEU A 1 124 ? 0.259 10.074 0.923 1.00 72.06 124 LEU A C 1
ATOM 1035 O O . LEU A 1 124 ? -0.955 10.142 1.035 1.00 72.06 124 LEU A O 1
ATOM 1039 N N . ILE A 1 125 ? 1.085 10.982 1.457 1.00 64.50 125 ILE A N 1
ATOM 1040 C CA . ILE A 1 125 ? 0.652 12.054 2.378 1.00 64.50 125 ILE A CA 1
ATOM 1041 C C . ILE A 1 125 ? -0.397 12.981 1.745 1.00 64.50 125 ILE A C 1
ATOM 1043 O O . ILE A 1 125 ? -1.225 13.548 2.442 1.00 64.50 125 ILE A O 1
ATOM 1047 N N . LYS A 1 126 ? -0.362 13.161 0.421 1.00 61.34 126 LYS A N 1
ATOM 1048 C CA . LYS A 1 126 ? -1.329 14.005 -0.296 1.00 61.34 126 LYS A CA 1
ATOM 1049 C C . LYS A 1 126 ? -2.676 13.306 -0.534 1.00 61.34 126 LYS A C 1
ATOM 1051 O O . LYS A 1 126 ? -3.645 13.972 -0.899 1.00 61.34 126 LYS A O 1
ATOM 1056 N N . LYS A 1 127 ? -2.709 11.975 -0.442 1.00 60.16 127 LYS A N 1
ATOM 1057 C CA . LYS A 1 127 ? -3.895 11.141 -0.675 1.00 60.16 127 LYS A CA 1
ATOM 1058 C C . LYS A 1 127 ? -4.620 10.753 0.615 1.00 60.16 127 LYS A C 1
ATOM 1060 O O . LYS A 1 127 ? -5.793 10.398 0.515 1.00 60.16 127 LYS A O 1
ATOM 1065 N N . THR A 1 128 ? -3.944 10.802 1.761 1.00 49.38 128 THR A N 1
ATOM 1066 C CA . THR A 1 128 ? -4.538 10.687 3.101 1.00 49.38 128 THR A CA 1
ATOM 1067 C C . THR A 1 128 ? -5.132 12.008 3.571 1.00 49.3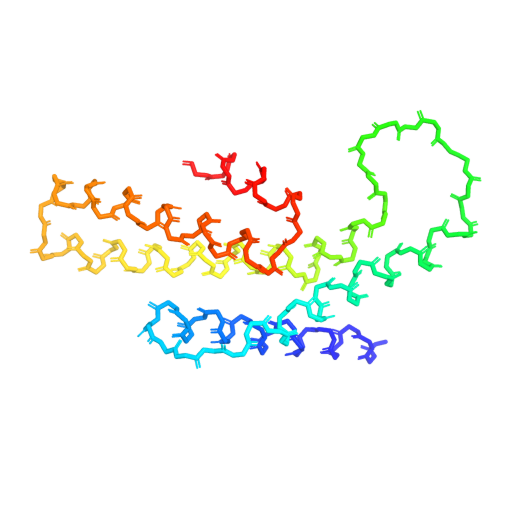8 128 THR A C 1
ATOM 1069 O O . THR A 1 128 ? -6.165 11.944 4.271 1.00 49.38 128 THR A O 1
#

Radius of gyration: 16.94 Å; Cα contacts (8 Å, |Δi|>4): 67; chains: 1; bounding box: 36×34×47 Å

Nearest PDB structures (foldseek):
  1ldj-assembly1_A  TM=8.603E-01  e=1.272E-04  Homo sapiens
  8jav-assembly1_U  TM=8.818E-01  e=3.500E-04  Homo sapiens
  8wqf-assembly1_B  TM=9.018E-01  e=6.497E-04  Homo sapiens
  8ij1-assembly1_A  TM=8.870E-01  e=4.636E-04  Homo sapiens
  8wdk-assembly1_A  TM=8.749E-01  e=1.019E-03  Homo sapiens

Foldseek 3Di:
DVVLVVLLVLQVVLLVQVVCVVVVHDGDLVSLQVNLVVQLVVQVVVCVVDDDDPDPDDSSSCVSSVPRHLVVNVVSLVVVVVVVLVVDVVPDDPVVSVVVVVVVLVVVLVVCVSRNDPVSSVVSVVVD

pLDDT: mean 80.17, std 13.19, range [45.56, 93.69]

Sequence (128 aa):
KDFIYKANQVTLTCLQLINAEHQNEMINIRFIRAVVESYIELGFEQNSSVSNSNDQITSPTLKIYKDYFEVPFFQYTEQFYRYEASNFLIHNSISEYLIKVSRWIDEELHRVQSYLHSATSASLIKKT